Protein AF-A0A9E4GJQ4-F1 (afdb_monomer)

Sequence (83 aa):
MCARCGTDLAPLMRLAAKAWQLREQARQALCAGDRAAQALAWARAACQLQATPRGLRLLAVALIANGAVAEAAAVIEHMPDEE

Secondary structure (DSSP, 8-state):
--TTT----HHHHHHHHHHHHHHHHHHHHHHHSS-HHHHHHHHHHHHHH---HHHHHHHHHHHHHTT-HHHHHHHHHTPPP--

Structure (mmCIF, N/CA/C/O backbone):
data_AF-A0A9E4GJQ4-F1
#
_entry.id   AF-A0A9E4GJQ4-F1
#
loop_
_atom_site.group_PDB
_atom_site.id
_atom_site.type_symbol
_atom_site.label_atom_id
_atom_site.label_alt_id
_atom_site.label_comp_id
_atom_site.label_asym_id
_atom_site.label_entity_id
_atom_site.label_seq_id
_atom_site.pdbx_PDB_ins_code
_atom_site.Cartn_x
_atom_site.Cartn_y
_atom_site.Cartn_z
_atom_site.occupancy
_atom_site.B_iso_or_equiv
_atom_site.auth_seq_id
_atom_site.auth_comp_id
_atom_site.auth_asym_id
_atom_site.auth_atom_id
_atom_site.pdbx_PDB_model_num
ATOM 1 N N . MET A 1 1 ? -17.363 2.810 23.810 1.00 66.94 1 MET A N 1
ATOM 2 C CA . MET A 1 1 ? -17.592 4.228 24.174 1.00 66.94 1 MET A CA 1
ATOM 3 C C . MET A 1 1 ? -16.332 4.802 24.802 1.00 66.94 1 MET A C 1
ATOM 5 O O . MET A 1 1 ? -15.683 4.102 25.569 1.00 66.94 1 MET A O 1
ATOM 9 N N . CYS A 1 2 ? -15.967 6.039 24.464 1.00 78.44 2 CYS A N 1
ATOM 10 C CA . CYS A 1 2 ? -14.842 6.754 25.071 1.00 78.44 2 CYS A CA 1
ATOM 11 C C . CYS A 1 2 ? -15.129 7.062 26.550 1.00 78.44 2 CYS A C 1
ATOM 13 O O . CYS A 1 2 ? -16.144 7.685 26.851 1.00 78.44 2 CYS A O 1
ATOM 15 N N . ALA A 1 3 ? -14.220 6.695 27.458 1.00 77.38 3 ALA A N 1
ATOM 16 C CA . ALA A 1 3 ? -14.384 6.925 28.899 1.00 77.38 3 ALA A CA 1
ATOM 17 C C . ALA A 1 3 ? -14.422 8.417 29.293 1.00 77.38 3 ALA A C 1
ATOM 19 O O . ALA A 1 3 ? -14.916 8.758 30.361 1.00 77.38 3 ALA A O 1
ATOM 20 N N . ARG A 1 4 ? -13.918 9.308 28.428 1.00 83.19 4 ARG A N 1
ATOM 21 C CA . ARG A 1 4 ? -13.841 10.755 28.682 1.00 83.19 4 ARG A CA 1
ATOM 22 C C . ARG A 1 4 ? -15.068 11.537 28.206 1.00 83.19 4 ARG A C 1
ATOM 24 O O . ARG A 1 4 ? -15.427 12.521 28.836 1.00 83.19 4 ARG A O 1
ATOM 31 N N . CYS A 1 5 ? -15.676 11.157 27.083 1.00 91.56 5 CYS A N 1
ATOM 32 C CA . CYS A 1 5 ? -16.744 11.949 26.451 1.00 91.56 5 CYS A CA 1
ATOM 33 C C . CYS A 1 5 ? -17.956 11.130 25.984 1.00 91.56 5 CYS A C 1
ATOM 35 O O . CYS A 1 5 ? -18.873 11.689 25.394 1.00 91.56 5 CYS A O 1
ATOM 37 N N . GLY A 1 6 ? -17.970 9.811 26.193 1.00 86.69 6 GLY A N 1
ATOM 38 C CA . GLY A 1 6 ? -19.081 8.945 25.790 1.00 86.69 6 GLY A CA 1
ATOM 39 C C . GLY A 1 6 ? -19.183 8.671 24.285 1.00 86.69 6 GLY A C 1
ATOM 40 O O . GLY A 1 6 ? -19.931 7.777 23.902 1.00 86.69 6 GLY A O 1
ATOM 41 N N . THR A 1 7 ? -18.404 9.354 23.434 1.00 89.56 7 THR A N 1
ATOM 42 C CA . THR A 1 7 ? -18.411 9.155 21.976 1.00 89.56 7 THR A CA 1
ATOM 43 C C . THR A 1 7 ? -18.161 7.694 21.607 1.00 89.56 7 THR A C 1
ATOM 45 O O . THR A 1 7 ? -17.246 7.046 22.134 1.00 89.56 7 THR A O 1
ATOM 48 N N . ASP A 1 8 ? -18.954 7.167 20.674 1.00 88.56 8 ASP A N 1
ATOM 49 C CA . ASP A 1 8 ? -18.670 5.870 20.077 1.00 88.56 8 ASP A CA 1
ATOM 50 C C . ASP A 1 8 ? -17.494 5.982 19.097 1.00 88.56 8 ASP A C 1
ATOM 52 O O . ASP A 1 8 ? -17.589 6.597 18.038 1.00 88.56 8 ASP A O 1
ATOM 56 N N . LEU A 1 9 ? -16.365 5.383 19.474 1.00 88.25 9 LEU A N 1
ATOM 57 C CA . LEU A 1 9 ? -15.155 5.328 18.657 1.00 88.25 9 LEU A CA 1
ATOM 58 C C . LEU A 1 9 ? -15.146 4.121 17.711 1.00 88.25 9 LEU A C 1
ATOM 60 O O . LEU A 1 9 ? -14.249 4.023 16.874 1.00 88.25 9 LEU A O 1
ATOM 64 N N . ALA A 1 10 ? -16.116 3.205 17.812 1.00 92.00 10 ALA A N 1
ATOM 65 C CA . ALA A 1 10 ? -16.158 2.008 16.977 1.00 92.00 10 ALA A CA 1
ATOM 66 C C . ALA A 1 10 ? -16.099 2.315 15.467 1.00 92.00 10 ALA A C 1
ATOM 68 O O . ALA A 1 10 ? -15.365 1.613 14.766 1.00 92.00 10 ALA A O 1
ATOM 69 N N . PRO A 1 11 ? -16.768 3.359 14.929 1.00 90.94 11 PRO A N 1
ATOM 70 C CA . PRO A 1 11 ? -16.622 3.727 13.521 1.00 90.94 11 PRO A CA 1
ATOM 71 C C . PRO A 1 11 ? -15.181 4.096 13.141 1.00 90.94 11 PRO A C 1
ATOM 73 O O . PRO A 1 11 ? -14.674 3.597 12.138 1.00 90.94 11 PRO A O 1
ATOM 76 N N . LEU A 1 12 ? -14.497 4.898 13.963 1.00 89.69 12 LEU A N 1
ATOM 77 C CA . LEU A 1 12 ? -13.104 5.295 13.728 1.00 89.69 12 LEU A CA 1
ATOM 78 C C . LEU A 1 12 ? -12.156 4.095 13.814 1.00 89.69 12 LEU A C 1
ATOM 80 O O . LEU A 1 12 ? -11.288 3.924 12.958 1.00 89.69 12 LEU A O 1
ATOM 84 N N . MET A 1 13 ? -12.358 3.217 14.798 1.00 92.31 13 MET A N 1
ATOM 85 C CA . MET A 1 13 ? -11.560 1.997 14.931 1.00 92.31 13 MET A CA 1
ATOM 86 C C . MET A 1 13 ? -11.740 1.055 13.739 1.00 92.31 13 MET A C 1
ATOM 88 O O . MET A 1 13 ? -10.764 0.463 13.282 1.00 92.31 13 MET A O 1
ATOM 92 N N . ARG A 1 14 ? -12.956 0.949 13.183 1.00 94.88 14 ARG A N 1
ATOM 93 C CA . ARG A 1 14 ? -13.203 0.172 11.958 1.00 94.88 14 ARG A CA 1
ATOM 94 C C . ARG A 1 14 ? -12.436 0.730 10.760 1.00 94.88 14 ARG A C 1
ATOM 96 O O . ARG A 1 14 ? -11.861 -0.054 10.008 1.00 94.88 14 ARG A O 1
ATOM 103 N N . LEU A 1 15 ? -12.379 2.054 10.598 1.00 95.31 15 LEU A N 1
ATOM 104 C CA . LEU A 1 15 ? -11.588 2.687 9.535 1.00 95.31 15 LEU A CA 1
ATOM 105 C C . LEU A 1 15 ? -10.088 2.428 9.717 1.00 95.31 15 LEU A C 1
ATOM 107 O O . LEU A 1 15 ? -9.423 2.028 8.764 1.00 95.31 15 LEU A O 1
ATOM 111 N N . ALA A 1 16 ? -9.572 2.568 10.941 1.00 94.25 16 ALA A N 1
ATOM 112 C CA . ALA A 1 16 ? -8.169 2.287 11.250 1.00 94.25 16 ALA A CA 1
ATOM 113 C C . 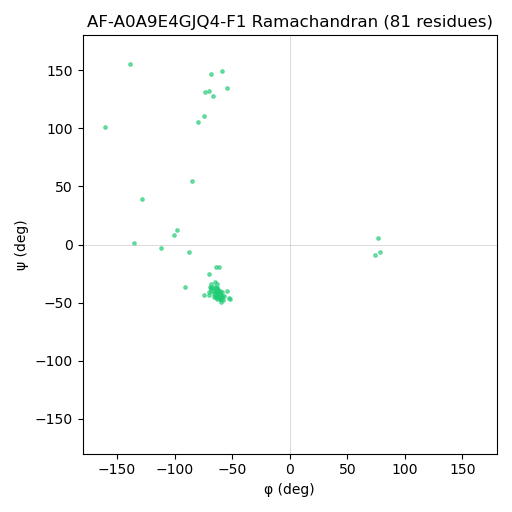ALA A 1 16 ? -7.801 0.815 10.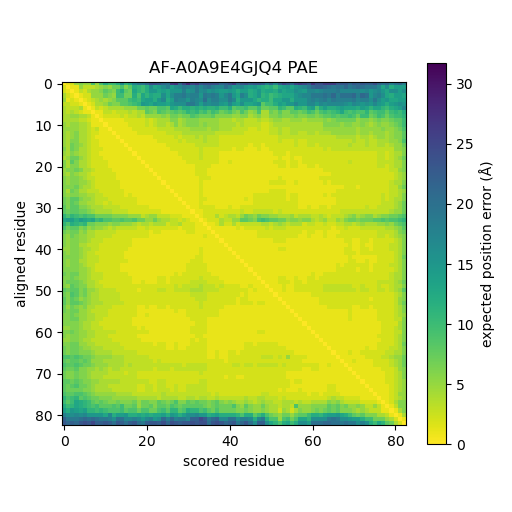984 1.00 94.25 16 ALA A C 1
ATOM 115 O O . ALA A 1 16 ? -6.783 0.531 10.348 1.00 94.25 16 ALA A O 1
ATOM 116 N N . ALA A 1 17 ? -8.656 -0.124 11.401 1.00 96.69 17 ALA A N 1
ATOM 117 C CA . ALA A 1 17 ? -8.476 -1.550 11.138 1.00 96.69 17 ALA A CA 1
ATOM 118 C C . ALA A 1 17 ? -8.499 -1.858 9.633 1.00 96.69 17 ALA A C 1
ATOM 120 O O . ALA A 1 17 ? -7.652 -2.602 9.135 1.00 96.69 17 ALA A O 1
ATOM 121 N N . LYS A 1 18 ? -9.421 -1.239 8.883 1.00 98.06 18 LYS A N 1
ATOM 122 C CA . LYS A 1 18 ? -9.494 -1.404 7.428 1.00 98.06 18 LYS A CA 1
ATOM 123 C C . LYS A 1 18 ? -8.255 -0.850 6.728 1.00 98.06 18 LYS A C 1
ATOM 125 O O . LYS A 1 18 ? -7.713 -1.519 5.850 1.00 98.06 18 LYS A O 1
ATOM 130 N N . ALA A 1 19 ? -7.783 0.330 7.129 1.00 98.06 19 ALA A N 1
ATOM 131 C CA . ALA A 1 19 ? -6.556 0.915 6.601 1.00 98.06 19 ALA A CA 1
ATOM 132 C C . ALA A 1 19 ? -5.348 0.007 6.876 1.00 98.06 19 ALA A C 1
ATOM 134 O O . ALA A 1 19 ? -4.553 -0.244 5.974 1.00 98.06 19 ALA A O 1
ATOM 135 N N . TRP A 1 20 ? -5.236 -0.551 8.086 1.00 97.75 20 TRP A N 1
ATOM 136 C CA . TRP A 1 20 ? -4.191 -1.523 8.421 1.00 97.75 20 TRP A CA 1
ATOM 137 C C . TRP A 1 20 ? -4.249 -2.773 7.534 1.00 97.75 20 TRP A C 1
ATOM 139 O O . TRP A 1 20 ? -3.228 -3.154 6.964 1.00 97.75 20 TRP A O 1
ATOM 149 N N . GLN A 1 21 ? -5.434 -3.358 7.345 1.00 98.56 21 GLN A N 1
ATOM 150 C CA . GLN A 1 21 ? -5.605 -4.546 6.506 1.00 98.56 21 GLN A CA 1
ATOM 151 C C . GLN A 1 21 ? -5.189 -4.285 5.051 1.00 98.56 21 GLN A C 1
ATOM 153 O O . GLN A 1 21 ? -4.525 -5.119 4.442 1.00 98.56 21 GLN A O 1
ATOM 158 N N . LEU A 1 22 ? -5.538 -3.122 4.498 1.00 98.75 22 LEU A N 1
ATOM 159 C CA . LEU A 1 22 ? -5.137 -2.737 3.142 1.00 98.75 22 LEU A CA 1
ATOM 160 C C . LEU A 1 22 ? -3.613 -2.584 3.014 1.00 98.75 22 LEU A C 1
ATOM 162 O O . LEU A 1 22 ? -3.038 -3.041 2.028 1.00 98.75 22 LEU A O 1
ATOM 166 N N . ARG A 1 23 ? -2.935 -2.011 4.021 1.00 98.62 23 ARG A N 1
ATOM 167 C CA . ARG A 1 23 ? -1.458 -1.954 4.042 1.00 98.62 23 ARG A CA 1
ATOM 168 C C . ARG A 1 23 ? -0.848 -3.354 4.069 1.00 98.62 23 ARG A C 1
ATOM 170 O O . ARG A 1 23 ? 0.158 -3.593 3.410 1.00 98.62 23 ARG A O 1
ATOM 177 N N . GLU A 1 24 ? -1.450 -4.278 4.809 1.00 98.56 24 GLU A N 1
ATOM 178 C CA . GLU A 1 24 ? -0.983 -5.663 4.870 1.00 98.56 24 GLU A CA 1
ATOM 179 C C . GLU A 1 24 ? -1.130 -6.378 3.522 1.00 98.56 24 GLU A C 1
ATOM 181 O O . GLU A 1 24 ? -0.174 -6.974 3.030 1.00 98.56 24 GLU A O 1
ATOM 186 N N . GLN A 1 25 ? -2.276 -6.220 2.860 1.00 98.50 25 GLN A N 1
ATOM 187 C CA . GLN A 1 25 ? -2.502 -6.753 1.514 1.00 98.50 25 GLN A CA 1
ATOM 188 C C . GLN A 1 25 ? -1.525 -6.162 0.488 1.00 98.50 25 GLN A C 1
ATOM 190 O O . GLN A 1 25 ? -0.964 -6.898 -0.325 1.00 98.50 25 GLN A O 1
ATOM 195 N N . ALA A 1 26 ? -1.266 -4.852 0.553 1.00 98.56 26 ALA A N 1
ATOM 196 C CA . ALA A 1 26 ? -0.281 -4.195 -0.302 1.00 98.56 26 ALA A CA 1
ATOM 197 C C . ALA A 1 26 ? 1.128 -4.768 -0.101 1.00 98.56 26 ALA A C 1
ATOM 199 O O . ALA A 1 26 ? 1.786 -5.111 -1.083 1.00 98.56 26 ALA A O 1
ATOM 200 N N . ARG A 1 27 ? 1.574 -4.944 1.153 1.00 98.44 27 ARG A N 1
ATOM 201 C CA . ARG A 1 27 ? 2.872 -5.570 1.460 1.00 98.44 27 ARG A CA 1
ATOM 202 C C . ARG A 1 27 ? 2.968 -6.980 0.888 1.00 98.44 27 ARG A C 1
ATOM 204 O O . ARG A 1 27 ? 3.937 -7.288 0.204 1.00 98.44 27 ARG A O 1
ATOM 211 N N . GLN A 1 28 ? 1.946 -7.804 1.097 1.00 98.19 28 GLN A N 1
ATOM 212 C CA . GLN A 1 28 ? 1.920 -9.177 0.589 1.00 98.19 28 GLN A CA 1
ATOM 213 C C . GLN A 1 28 ? 1.971 -9.240 -0.942 1.00 98.19 28 GLN A C 1
ATOM 215 O O . GLN A 1 28 ? 2.675 -10.085 -1.491 1.00 98.19 28 GLN A O 1
ATOM 220 N N . ALA A 1 29 ? 1.269 -8.348 -1.647 1.00 98.00 29 ALA A N 1
ATOM 221 C CA . ALA A 1 29 ? 1.342 -8.284 -3.107 1.00 98.00 29 ALA A CA 1
ATOM 222 C C . ALA A 1 29 ? 2.701 -7.797 -3.623 1.00 98.00 29 ALA A C 1
ATOM 224 O O . ALA A 1 29 ? 3.183 -8.337 -4.616 1.00 98.00 29 ALA A O 1
ATOM 225 N N . LEU A 1 30 ? 3.340 -6.833 -2.951 1.00 97.69 30 LEU A N 1
ATOM 226 C CA . LEU A 1 30 ? 4.705 -6.418 -3.295 1.00 97.69 30 LEU A CA 1
ATOM 227 C C . LEU A 1 30 ? 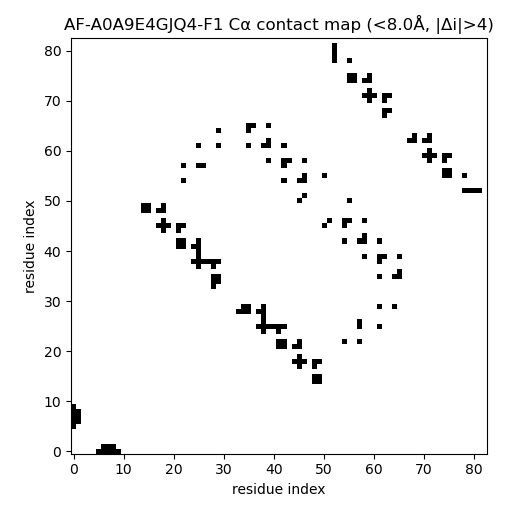5.699 -7.563 -3.093 1.00 97.69 30 LEU A C 1
ATOM 229 O O . LEU A 1 30 ? 6.511 -7.819 -3.974 1.00 97.69 30 LEU A O 1
ATOM 233 N N . CYS A 1 31 ? 5.605 -8.283 -1.972 1.00 97.75 31 CYS A N 1
ATOM 234 C CA . CYS A 1 31 ? 6.463 -9.435 -1.695 1.00 97.75 31 CYS A CA 1
ATOM 235 C C . CYS A 1 31 ? 6.243 -10.595 -2.676 1.00 97.75 31 CYS A C 1
ATOM 237 O O . CYS A 1 31 ? 7.192 -11.311 -2.976 1.00 97.75 31 CYS A O 1
ATOM 239 N N . ALA A 1 32 ? 5.019 -10.784 -3.179 1.00 96.81 32 ALA A N 1
ATOM 240 C CA . ALA A 1 32 ? 4.724 -11.798 -4.192 1.00 96.81 32 ALA A CA 1
ATOM 241 C C . ALA A 1 32 ? 5.316 -11.457 -5.575 1.00 96.81 32 ALA A C 1
ATOM 243 O O . ALA A 1 32 ? 5.588 -12.360 -6.358 1.00 96.81 32 ALA A O 1
ATOM 244 N N . GLY A 1 33 ? 5.536 -10.170 -5.873 1.00 93.75 33 GLY A N 1
ATOM 245 C CA . GLY A 1 33 ? 6.226 -9.705 -7.082 1.00 93.75 33 GLY A CA 1
ATOM 246 C C . GLY A 1 33 ? 5.396 -9.705 -8.374 1.00 93.75 33 GLY A C 1
ATOM 247 O O . GLY A 1 33 ? 5.855 -9.184 -9.384 1.00 93.75 33 GLY A O 1
ATOM 248 N N . ASP A 1 34 ? 4.169 -10.228 -8.357 1.00 91.25 34 ASP A N 1
ATOM 249 C CA . ASP A 1 34 ? 3.310 -10.410 -9.538 1.00 91.25 34 ASP A CA 1
ATOM 250 C C . ASP A 1 34 ? 2.064 -9.503 -9.555 1.00 91.25 34 ASP A C 1
ATOM 252 O O . ASP A 1 34 ? 1.288 -9.495 -10.511 1.00 91.25 34 ASP A O 1
ATOM 256 N N . ARG A 1 35 ? 1.856 -8.715 -8.493 1.00 95.12 35 ARG A N 1
ATOM 257 C CA . ARG A 1 35 ? 0.618 -7.951 -8.248 1.00 95.12 35 ARG A CA 1
ATOM 258 C C . ARG A 1 35 ? 0.865 -6.468 -7.971 1.00 95.12 35 ARG A C 1
ATOM 260 O O . ARG A 1 35 ? 0.178 -5.860 -7.150 1.00 95.12 35 ARG A O 1
ATOM 267 N N . ALA A 1 36 ? 1.813 -5.862 -8.686 1.00 95.00 36 ALA A N 1
ATOM 268 C CA . ALA A 1 36 ? 2.200 -4.460 -8.499 1.00 95.00 36 ALA A CA 1
ATOM 269 C C . ALA A 1 36 ? 1.003 -3.487 -8.563 1.00 95.00 36 ALA A C 1
ATOM 271 O O . ALA A 1 36 ? 0.835 -2.659 -7.664 1.00 95.00 36 ALA A O 1
ATOM 272 N N . ALA A 1 37 ? 0.113 -3.627 -9.551 1.00 97.81 37 ALA A N 1
ATOM 273 C CA . ALA A 1 37 ? -1.054 -2.749 -9.695 1.00 97.81 37 ALA A CA 1
ATOM 274 C C . ALA A 1 37 ? -2.033 -2.852 -8.507 1.00 97.81 37 ALA A C 1
ATOM 276 O O . ALA A 1 37 ? -2.561 -1.844 -8.033 1.00 97.81 37 ALA A O 1
ATOM 277 N N . GLN A 1 38 ? -2.245 -4.065 -7.985 1.00 98.31 38 GLN A N 1
ATOM 278 C CA . GLN A 1 38 ? -3.111 -4.301 -6.823 1.00 98.31 38 GLN A CA 1
ATOM 279 C C . GLN A 1 38 ? -2.475 -3.754 -5.545 1.00 98.31 38 GLN A C 1
ATOM 281 O O . GLN A 1 38 ? -3.157 -3.107 -4.750 1.00 98.31 38 GLN A O 1
ATOM 286 N N . ALA A 1 39 ? -1.161 -3.935 -5.381 1.00 98.50 39 ALA A N 1
ATOM 287 C CA . ALA A 1 39 ? -0.423 -3.342 -4.275 1.00 98.50 39 ALA A CA 1
ATOM 288 C C . ALA A 1 39 ? -0.566 -1.815 -4.241 1.00 98.50 39 ALA A C 1
ATOM 290 O O . ALA A 1 39 ? -0.842 -1.251 -3.181 1.00 98.50 39 ALA A O 1
ATOM 291 N N . LEU A 1 40 ? -0.446 -1.153 -5.396 1.00 98.69 40 LEU A N 1
ATOM 292 C CA . LEU A 1 40 ? -0.634 0.294 -5.502 1.00 98.69 40 LEU A CA 1
ATOM 293 C C . LEU A 1 40 ? -2.067 0.716 -5.161 1.00 98.69 40 LEU A C 1
A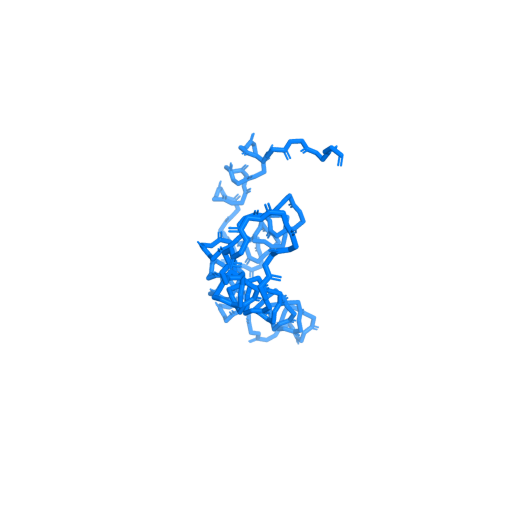TOM 295 O O . LEU A 1 40 ? -2.258 1.660 -4.392 1.00 98.69 40 LEU A O 1
ATOM 299 N N . ALA A 1 41 ? -3.073 0.009 -5.679 1.00 98.62 41 ALA A N 1
ATOM 300 C CA . ALA A 1 41 ? -4.472 0.299 -5.376 1.00 98.62 41 ALA A CA 1
ATOM 301 C C . ALA A 1 41 ? -4.767 0.200 -3.868 1.00 98.62 41 ALA A C 1
ATOM 303 O O . ALA A 1 41 ? -5.380 1.103 -3.295 1.00 98.62 41 ALA A O 1
ATOM 304 N N . TRP A 1 42 ? -4.284 -0.853 -3.201 1.00 98.75 42 TRP A N 1
ATOM 305 C CA . TRP A 1 42 ? -4.464 -1.020 -1.758 1.00 98.75 42 TRP A CA 1
ATOM 306 C C . TRP A 1 42 ? -3.684 0.004 -0.937 1.00 98.75 42 TRP A C 1
ATOM 308 O O . TRP A 1 42 ? -4.231 0.530 0.032 1.00 98.75 42 TRP A O 1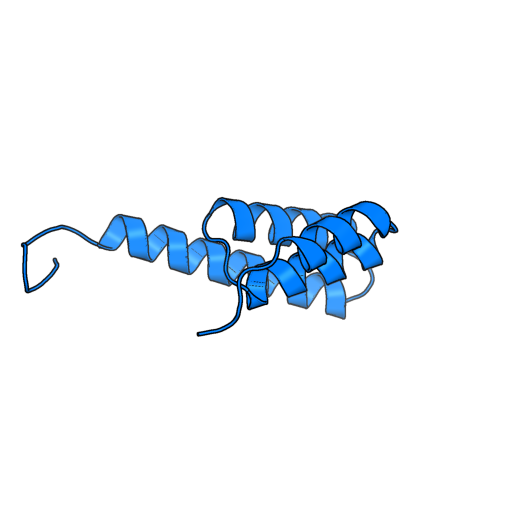
ATOM 318 N N . ALA A 1 43 ? -2.451 0.341 -1.326 1.00 98.56 43 ALA A N 1
ATOM 319 C CA . ALA A 1 43 ? -1.670 1.372 -0.645 1.00 98.56 43 ALA A CA 1
ATOM 320 C C . ALA A 1 43 ? -2.350 2.751 -0.734 1.00 98.56 43 ALA A C 1
ATOM 322 O O . ALA A 1 43 ? -2.493 3.428 0.286 1.00 98.56 43 ALA A O 1
ATOM 323 N N . ARG A 1 44 ? -2.861 3.133 -1.916 1.00 98.44 44 ARG A N 1
ATOM 324 C CA . ARG A 1 44 ? -3.639 4.373 -2.100 1.00 98.44 44 ARG A CA 1
ATOM 325 C C . ARG A 1 44 ? -4.894 4.380 -1.231 1.00 98.44 44 ARG A C 1
ATOM 327 O O . ARG A 1 44 ? -5.112 5.334 -0.488 1.00 98.44 44 ARG A O 1
ATOM 334 N N . ALA A 1 45 ? -5.681 3.305 -1.273 1.00 98.44 45 ALA A N 1
ATOM 335 C CA . ALA A 1 45 ? -6.896 3.186 -0.470 1.00 98.44 45 ALA A CA 1
ATOM 336 C C . ALA A 1 45 ? -6.600 3.258 1.040 1.00 98.44 45 ALA A C 1
ATOM 338 O O . ALA A 1 45 ? -7.322 3.914 1.786 1.00 98.44 45 ALA A O 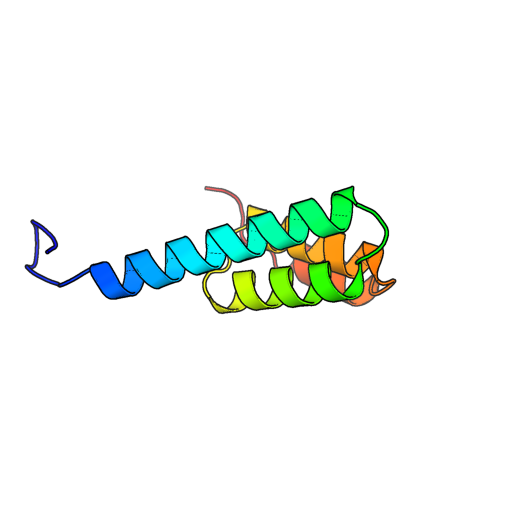1
ATOM 339 N N . ALA A 1 46 ? -5.509 2.639 1.501 1.00 98.19 46 ALA A N 1
ATOM 340 C CA . ALA A 1 46 ? -5.093 2.727 2.896 1.00 98.19 46 ALA A CA 1
ATOM 341 C C . ALA A 1 46 ? -4.759 4.1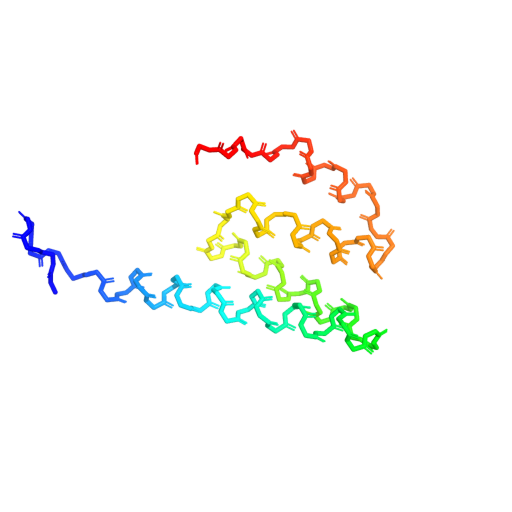65 3.317 1.00 98.19 46 ALA A C 1
ATOM 343 O O . ALA A 1 46 ? -5.190 4.591 4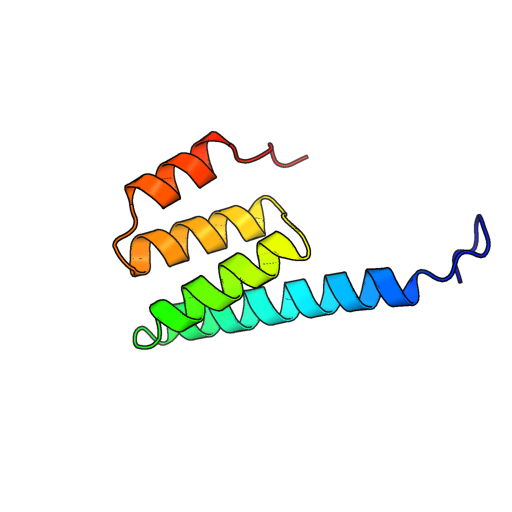.387 1.00 98.19 46 ALA A O 1
ATOM 344 N N . CYS A 1 47 ? -4.020 4.914 2.491 1.00 96.94 47 CYS A N 1
ATOM 345 C CA . CYS A 1 47 ? -3.673 6.311 2.765 1.00 96.94 47 CYS A CA 1
ATOM 346 C C . CYS A 1 47 ? -4.888 7.247 2.709 1.00 96.94 47 CYS A C 1
ATOM 348 O O . CYS A 1 47 ? -4.956 8.178 3.504 1.00 96.94 47 CYS A O 1
ATOM 350 N N . GLN A 1 48 ? -5.865 6.977 1.837 1.00 96.94 48 GLN A N 1
ATOM 351 C CA . GLN A 1 48 ? -7.132 7.719 1.801 1.00 96.94 48 GLN A CA 1
ATOM 352 C C . GLN A 1 48 ? -7.958 7.521 3.078 1.00 96.94 48 GLN A C 1
ATOM 354 O O . GLN A 1 48 ? -8.588 8.461 3.550 1.00 96.94 48 GLN A O 1
ATOM 359 N N . LEU A 1 49 ? -7.952 6.310 3.648 1.00 96.88 49 LEU A N 1
ATOM 360 C CA . LEU A 1 49 ? -8.629 6.039 4.920 1.00 96.88 49 LEU A CA 1
ATOM 361 C C . LEU A 1 49 ? -7.864 6.609 6.115 1.00 96.88 49 LEU A C 1
ATOM 363 O O . LEU A 1 49 ? -8.465 7.138 7.046 1.00 96.88 49 LEU A O 1
ATOM 367 N N . GLN A 1 50 ? -6.544 6.438 6.117 1.00 95.25 50 GLN A N 1
ATOM 368 C CA . GLN A 1 50 ? -5.670 6.909 7.178 1.00 95.25 50 GLN A CA 1
ATOM 369 C C . GLN A 1 50 ? -4.228 7.003 6.665 1.00 95.25 50 GLN A C 1
ATOM 371 O O . GLN A 1 50 ? -3.492 6.004 6.624 1.00 95.25 50 GLN A O 1
ATOM 376 N N . ALA A 1 51 ? -3.801 8.220 6.340 1.00 94.12 51 ALA A N 1
ATOM 377 C CA . ALA A 1 51 ? -2.407 8.517 6.058 1.00 94.12 51 ALA A CA 1
ATOM 378 C C . ALA A 1 51 ? -1.575 8.427 7.346 1.00 94.12 51 ALA A C 1
ATOM 380 O O . ALA A 1 51 ? -1.947 8.951 8.393 1.00 94.12 51 ALA A O 1
ATOM 381 N N . THR A 1 52 ? -0.446 7.733 7.263 1.00 93.75 52 THR A N 1
ATOM 382 C CA . THR A 1 52 ? 0.588 7.683 8.304 1.00 93.75 52 THR A CA 1
ATOM 383 C C . THR A 1 52 ? 1.947 7.748 7.609 1.00 93.75 52 THR A C 1
ATOM 385 O O . THR A 1 52 ? 2.021 7.302 6.459 1.00 93.75 52 THR A O 1
ATOM 388 N N . PRO A 1 53 ? 3.030 8.214 8.258 1.00 94.88 53 PRO A N 1
ATOM 389 C CA . PRO A 1 53 ? 4.355 8.254 7.629 1.00 94.88 53 PRO A CA 1
ATOM 390 C C . PRO A 1 53 ? 4.760 6.895 7.035 1.00 94.88 53 PRO A C 1
ATOM 392 O O . PRO A 1 53 ? 5.094 6.770 5.858 1.00 94.88 53 PRO A O 1
ATOM 395 N N . ARG A 1 54 ? 4.582 5.811 7.801 1.00 94.56 54 ARG A N 1
ATOM 396 C CA . ARG A 1 54 ? 4.823 4.438 7.318 1.00 94.56 54 ARG A CA 1
ATOM 397 C C . ARG A 1 54 ? 3.902 4.023 6.165 1.00 94.56 54 ARG A C 1
ATOM 399 O O . ARG A 1 54 ? 4.344 3.313 5.267 1.00 94.56 54 ARG A O 1
ATOM 406 N N . GLY A 1 55 ? 2.636 4.444 6.178 1.00 96.56 55 GLY A N 1
ATOM 407 C CA . GLY A 1 55 ? 1.697 4.198 5.081 1.00 96.56 55 GLY A CA 1
ATOM 408 C C . GLY A 1 55 ? 2.099 4.918 3.792 1.00 96.56 55 GLY A C 1
ATOM 409 O O . GLY A 1 55 ? 2.033 4.322 2.721 1.00 96.56 55 GLY A O 1
ATOM 410 N N . LEU A 1 56 ? 2.584 6.156 3.897 1.00 97.75 56 LEU A N 1
ATOM 411 C CA . LEU A 1 56 ? 3.070 6.941 2.761 1.00 97.75 56 LEU A CA 1
ATOM 412 C C . LEU A 1 56 ? 4.361 6.358 2.177 1.00 97.75 56 LEU A C 1
ATOM 414 O O . LEU A 1 56 ? 4.485 6.270 0.959 1.00 97.75 56 LEU A O 1
ATOM 418 N N . ARG A 1 57 ? 5.275 5.842 3.011 1.00 97.69 57 ARG A N 1
ATOM 419 C CA . ARG A 1 57 ? 6.443 5.079 2.524 1.00 97.69 57 ARG A CA 1
ATOM 420 C C . ARG A 1 57 ? 6.031 3.827 1.755 1.00 97.69 57 ARG A C 1
ATOM 422 O O . ARG A 1 57 ? 6.578 3.559 0.690 1.00 97.69 57 ARG A O 1
ATOM 429 N N . LEU A 1 58 ? 5.044 3.081 2.255 1.00 98.31 58 LEU A N 1
ATOM 430 C CA . LEU A 1 58 ? 4.501 1.925 1.538 1.00 98.31 58 LEU A CA 1
ATOM 431 C C . LEU A 1 58 ? 3.881 2.331 0.191 1.00 98.31 58 LEU A C 1
ATOM 433 O O . LEU A 1 58 ? 4.093 1.642 -0.805 1.00 98.31 58 LEU A O 1
ATOM 437 N N . LEU A 1 59 ? 3.157 3.454 0.146 1.00 98.56 59 LEU A N 1
ATOM 438 C CA . LEU A 1 59 ? 2.624 4.011 -1.097 1.00 98.56 59 LEU A CA 1
ATOM 439 C C . LEU A 1 59 ? 3.742 4.382 -2.080 1.00 98.56 59 LEU A C 1
ATOM 441 O O . LEU A 1 59 ? 3.651 4.011 -3.246 1.00 98.56 59 LEU A O 1
ATOM 445 N N . ALA A 1 60 ? 4.812 5.034 -1.621 1.00 98.44 60 ALA A N 1
ATOM 446 C CA . ALA A 1 60 ? 5.958 5.372 -2.463 1.00 98.44 60 ALA A CA 1
ATOM 447 C C . ALA A 1 60 ? 6.627 4.119 -3.057 1.00 98.44 60 ALA A C 1
ATOM 449 O O . ALA A 1 60 ? 6.880 4.067 -4.259 1.00 98.44 60 ALA A O 1
ATOM 450 N N . VAL A 1 61 ? 6.834 3.067 -2.256 1.00 98.25 61 VAL A N 1
ATOM 451 C CA . VAL A 1 61 ? 7.361 1.781 -2.752 1.00 98.25 61 VAL A CA 1
ATOM 452 C C . VAL A 1 61 ? 6.424 1.163 -3.791 1.00 98.25 61 VAL A C 1
ATOM 454 O O . VAL A 1 61 ? 6.884 0.700 -4.834 1.00 98.25 61 VAL A O 1
ATOM 457 N N . ALA A 1 62 ? 5.111 1.183 -3.549 1.00 98.50 62 ALA A N 1
ATOM 458 C CA . ALA A 1 62 ? 4.141 0.656 -4.503 1.00 98.50 62 ALA A CA 1
ATOM 459 C C . ALA A 1 62 ? 4.105 1.464 -5.812 1.00 98.50 62 ALA A C 1
ATOM 461 O O . ALA A 1 62 ? 3.977 0.875 -6.883 1.00 98.50 62 ALA A O 1
ATOM 462 N N . LEU A 1 63 ? 4.261 2.788 -5.753 1.00 98.62 63 LEU A N 1
ATOM 463 C CA . LEU A 1 63 ? 4.385 3.649 -6.933 1.00 98.62 63 LEU A CA 1
ATOM 464 C C . LEU A 1 63 ? 5.641 3.305 -7.741 1.00 98.62 63 LEU A C 1
ATOM 466 O O . LEU A 1 63 ? 5.544 3.084 -8.947 1.00 98.62 63 LEU A O 1
ATOM 470 N N . ILE A 1 64 ? 6.794 3.161 -7.081 1.00 98.25 64 ILE A N 1
ATOM 471 C CA . ILE A 1 64 ? 8.055 2.755 -7.725 1.00 98.25 64 ILE A CA 1
ATOM 472 C C . ILE A 1 64 ? 7.913 1.384 -8.395 1.00 98.25 64 ILE A C 1
ATOM 474 O O . ILE A 1 64 ? 8.299 1.231 -9.551 1.00 98.25 64 ILE A O 1
ATOM 478 N N . ALA A 1 65 ? 7.296 0.410 -7.719 1.00 97.62 65 ALA A N 1
ATOM 479 C CA . ALA A 1 65 ? 7.050 -0.924 -8.274 1.00 97.62 65 ALA A CA 1
ATOM 480 C C . ALA A 1 65 ? 6.142 -0.916 -9.522 1.00 97.62 65 ALA A C 1
ATOM 482 O O . ALA A 1 65 ? 6.159 -1.867 -10.297 1.00 97.62 65 ALA A O 1
ATOM 483 N N . ASN A 1 66 ? 5.368 0.153 -9.734 1.00 98.00 66 ASN A N 1
ATOM 484 C CA . ASN A 1 66 ? 4.551 0.369 -10.933 1.00 98.00 66 ASN A CA 1
ATOM 485 C C . ASN A 1 66 ? 5.202 1.340 -11.939 1.00 98.00 66 ASN A C 1
ATOM 487 O O . ASN A 1 66 ? 4.551 1.753 -12.894 1.00 98.00 66 ASN A O 1
ATOM 491 N N . GLY A 1 67 ? 6.460 1.741 -11.731 1.00 97.50 67 GLY A N 1
ATOM 492 C CA . GLY A 1 67 ? 7.173 2.690 -12.592 1.00 97.50 67 GLY A CA 1
ATOM 493 C C . GLY A 1 67 ? 6.774 4.161 -12.405 1.00 97.50 67 GLY A C 1
ATOM 494 O O . GLY A 1 67 ? 7.279 5.026 -13.118 1.00 97.50 67 GLY A O 1
ATOM 495 N N . ALA A 1 68 ? 5.918 4.484 -11.433 1.00 97.62 68 ALA A N 1
ATOM 496 C CA . ALA A 1 68 ? 5.436 5.840 -11.157 1.00 97.62 68 ALA A CA 1
ATOM 497 C C . ALA A 1 68 ? 6.408 6.632 -10.254 1.00 97.62 68 ALA A C 1
ATOM 499 O O . ALA A 1 68 ? 6.037 7.145 -9.199 1.00 97.62 68 ALA A O 1
ATOM 500 N N . VAL A 1 69 ? 7.680 6.723 -10.657 1.00 97.56 69 VAL A N 1
ATOM 501 C CA . VAL A 1 69 ? 8.770 7.271 -9.821 1.00 97.56 69 VAL A CA 1
ATOM 502 C C . VAL A 1 69 ? 8.569 8.752 -9.478 1.00 97.56 69 VAL A C 1
ATOM 504 O O . VAL A 1 69 ? 8.816 9.149 -8.343 1.00 97.56 69 VAL A O 1
ATOM 507 N N . ALA A 1 70 ? 8.074 9.564 -10.417 1.00 97.69 70 ALA A N 1
ATOM 508 C CA . ALA A 1 70 ? 7.823 10.988 -10.172 1.00 97.69 70 ALA A CA 1
ATOM 509 C C . ALA A 1 70 ? 6.740 11.214 -9.100 1.00 97.69 70 ALA A C 1
ATOM 511 O O . ALA A 1 70 ? 6.879 12.073 -8.234 1.00 97.69 70 ALA A O 1
ATOM 512 N N . GLU A 1 71 ? 5.681 10.400 -9.117 1.00 97.62 71 GLU A N 1
ATOM 513 C CA . GLU A 1 71 ? 4.621 10.457 -8.108 1.00 97.62 71 GLU A CA 1
ATOM 514 C C . GLU A 1 71 ? 5.135 9.969 -6.744 1.00 97.62 71 GLU A C 1
ATOM 516 O O . GLU A 1 71 ? 4.793 10.537 -5.708 1.00 97.62 71 GLU A O 1
ATOM 521 N N . ALA A 1 72 ? 6.013 8.958 -6.731 1.00 97.81 72 ALA A N 1
ATOM 522 C CA . ALA A 1 72 ? 6.651 8.486 -5.506 1.00 97.81 72 ALA A CA 1
ATOM 523 C C . ALA A 1 72 ? 7.527 9.569 -4.854 1.00 97.81 72 ALA A C 1
ATOM 525 O O . ALA A 1 72 ? 7.481 9.727 -3.635 1.00 97.81 72 ALA A O 1
ATOM 526 N N . ALA A 1 73 ? 8.284 10.328 -5.653 1.00 97.25 73 ALA A N 1
ATOM 527 C CA . ALA A 1 73 ? 9.095 11.445 -5.169 1.00 97.25 73 ALA A CA 1
ATOM 528 C C . ALA A 1 73 ? 8.225 12.517 -4.499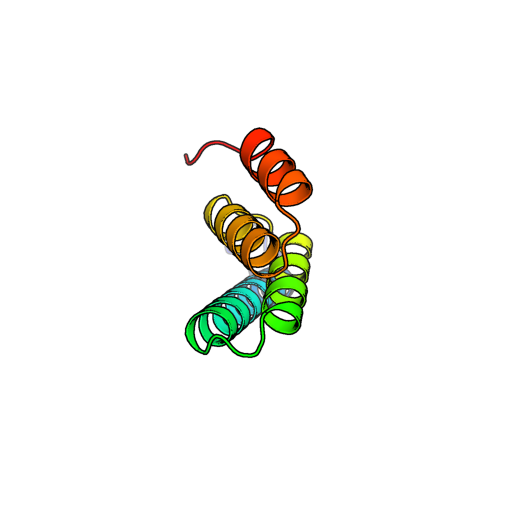 1.00 97.25 73 ALA A C 1
ATOM 530 O O . ALA A 1 73 ? 8.486 12.882 -3.355 1.00 97.25 73 ALA A O 1
ATOM 531 N N . ALA A 1 74 ? 7.122 12.912 -5.143 1.00 96.94 74 ALA A N 1
ATOM 532 C CA . ALA A 1 74 ? 6.185 13.879 -4.574 1.00 96.94 74 ALA A CA 1
ATOM 533 C C . ALA A 1 74 ? 5.604 13.412 -3.225 1.00 96.94 74 ALA A C 1
ATOM 535 O O . ALA A 1 74 ? 5.500 14.205 -2.290 1.00 96.94 74 ALA A O 1
ATOM 536 N N . VAL A 1 75 ? 5.264 12.123 -3.092 1.00 96.12 75 VAL A N 1
ATOM 537 C CA . VAL A 1 75 ? 4.789 11.549 -1.818 1.00 96.12 75 VAL A CA 1
ATOM 538 C C . VAL A 1 75 ? 5.861 11.616 -0.729 1.00 96.12 75 VAL A C 1
ATOM 540 O O . VAL A 1 75 ? 5.530 11.869 0.427 1.00 96.12 75 VAL A O 1
ATOM 543 N N . ILE A 1 76 ? 7.128 11.375 -1.074 1.00 94.31 76 ILE A N 1
ATOM 544 C CA . ILE A 1 76 ? 8.241 11.411 -0.118 1.00 94.31 76 ILE A CA 1
ATOM 545 C C . ILE A 1 76 ? 8.522 12.844 0.342 1.00 94.31 76 ILE A C 1
ATOM 547 O O . ILE A 1 76 ? 8.694 13.066 1.536 1.00 94.31 76 ILE A O 1
ATOM 551 N N . GLU A 1 77 ? 8.519 13.805 -0.580 1.00 93.94 77 GLU A N 1
ATOM 552 C CA . GLU A 1 77 ? 8.774 15.225 -0.295 1.00 93.94 77 GLU A CA 1
ATOM 553 C C . GLU A 1 77 ? 7.725 15.850 0.632 1.00 93.94 77 GLU A C 1
ATOM 555 O O . GLU A 1 77 ? 8.055 16.706 1.447 1.00 93.94 77 GLU A O 1
ATOM 560 N N . HIS A 1 78 ? 6.468 15.412 0.531 1.00 91.19 78 HIS A N 1
ATOM 561 C CA . HIS A 1 78 ? 5.352 15.940 1.325 1.00 91.19 78 HIS A CA 1
ATOM 562 C C . HIS A 1 78 ? 5.025 15.076 2.554 1.00 91.19 78 HIS A C 1
ATOM 564 O O . HIS A 1 78 ? 3.955 15.220 3.153 1.00 91.19 78 HIS A O 1
ATOM 570 N N . MET A 1 79 ? 5.899 14.135 2.914 1.00 89.62 79 MET A N 1
ATOM 571 C CA . MET A 1 79 ? 5.663 13.244 4.043 1.00 89.62 79 MET A CA 1
ATOM 572 C C . MET A 1 79 ? 5.845 13.997 5.369 1.00 89.62 79 MET A C 1
ATOM 574 O O . MET A 1 79 ? 6.867 14.653 5.546 1.00 89.62 79 MET A O 1
ATOM 578 N N . PRO A 1 80 ? 4.897 13.895 6.318 1.00 84.75 80 PRO A N 1
ATOM 579 C CA . PRO A 1 80 ? 5.078 14.469 7.644 1.00 84.75 80 PRO A CA 1
ATOM 580 C C . PRO A 1 80 ? 6.165 13.712 8.421 1.00 84.75 80 PRO A C 1
ATOM 582 O O . PRO A 1 80 ? 6.299 12.492 8.267 1.00 84.75 80 PRO A O 1
ATOM 585 N N . ASP A 1 81 ? 6.900 14.436 9.265 1.00 80.06 81 ASP A N 1
ATOM 586 C CA . ASP A 1 81 ? 7.924 13.873 10.146 1.00 80.06 81 ASP A CA 1
ATOM 587 C C . ASP A 1 81 ? 7.335 12.814 11.100 1.00 80.06 81 ASP A C 1
ATOM 589 O O . ASP A 1 81 ? 6.158 12.855 11.471 1.00 80.06 81 ASP A O 1
ATOM 593 N N . GLU A 1 82 ? 8.150 11.825 11.476 1.00 68.06 82 GLU A N 1
ATOM 594 C CA . GLU A 1 82 ? 7.784 10.857 12.515 1.00 68.06 82 GLU A CA 1
ATOM 595 C C . GLU A 1 82 ? 8.003 11.495 13.894 1.00 68.06 82 GLU A C 1
ATOM 597 O O . GLU A 1 82 ? 9.147 11.632 14.320 1.00 68.06 82 GLU A O 1
ATOM 602 N N . GLU A 1 83 ? 6.916 11.886 14.569 1.00 53.53 83 GLU A N 1
ATOM 603 C CA . GLU A 1 83 ? 6.914 12.144 16.023 1.00 53.53 83 GLU A CA 1
ATOM 604 C C . GLU A 1 83 ? 7.135 10.854 16.830 1.00 53.53 83 GLU A C 1
ATOM 606 O O . GLU A 1 83 ? 6.503 9.815 16.503 1.00 53.53 83 GLU A O 1
#

Foldseek 3Di:
DDPPPPDDCVVVVVLLVQLVVLLVVLVVLVVVLPRLVSSLVSLVSSCVSPNDLVSLLSNLVSCVSVVNNVVSVVSNVPRDDDD

Mean predicted aligned error: 4.07 Å

Radius of gyration: 14.64 Å; Cα contacts (8 Å, |Δi|>4): 96; chains: 1; bounding box: 28×28×42 Å

Solvent-accessible surface area (backbone atoms only — not comparable to full-atom values): 4450 Å² total; per-residue (Å²): 102,41,94,89,75,62,49,75,50,63,68,60,50,51,44,54,52,50,20,50,52,26,43,50,52,14,51,53,24,53,76,67,68,82,33,37,70,58,14,32,52,27,20,50,54,11,37,74,65,51,70,42,58,72,45,48,52,50,30,26,52,24,27,44,68,64,69,37,48,73,62,20,49,54,51,60,75,70,50,66,81,88,128

Nearest PDB structures (foldseek):
  7bev-assembly1_A  TM=9.095E-01  e=4.724E-01  Homo sapiens
  3qou-assembly1_A  TM=8.843E-01  e=4.238E-01  Escherichia coli K-12
  7rqf-assembly1_A  TM=7.430E-01  e=6.542E-01  Pseudomonas aeruginosa PAO1
  4rg9-assembly1_B  TM=8.629E-01  e=4.372E+00  Homo sapiens
  6qdv-assembly1_S  TM=7.529E-01  e=6.749E+00  Homo sapiens

pLDDT: mean 93.97, std 7.74, range [53.53, 98.75]